Protein AF-0000000069256203 (afdb_homodimer)

InterPro domains:
  IPR027417 P-loop containing nucleoside triphosphate hydrolase [G3DSA:3.40.50.300] (1-85)
  IPR027417 P-loop containing nucleoside triphosphate hydrolase [SSF52540] (8-81)

Sequence (170 aa):
MADLLAELDGGGRACIIVPKLDLMEQVAHLLESMALPGISKVGTGYTPDMDARIFVCVRNSAWRLAHLDFDLLVLDEAHHYEPPEMADLLAELDGGGRACIIVPKLDLMEQVAHLLESMALPGISKVGTGYTPDMDARIFVCVRNSAWRLAHLDFDLLVLDEAHHYEPPE

Nearest PDB structures (foldseek):
  5fps-assembly1_A  TM=7.040E-01  e=6.544E-02  Hepatitis C virus (isolate BK)
  4ojq-assembly1_A  TM=6.970E-01  e=6.120E-02  Hepacivirus hominis
  4b6e-assembly1_A  TM=7.672E-01  e=9.149E-02  Hepatitis C virus (isolate BK)
  2f55-assembly1_A  TM=7.075E-01  e=1.119E-01  Hepacivirus hominis
  5wdx-assembly1_A  TM=6.559E-01  e=1.196E-01  Hepacivirus hominis

Radius of gyration: 15.72 Å; Cα contacts (8 Å, |Δi|>4): 294; chains: 2; bounding box: 34×43×40 Å

Secondary structure (DSSP, 8-state):
-HHHHHHHHTT--EEEEESSHHHHHHHHHHHHHTT---EEEESTT----TT-SEEEEEGGGGGGGTT---SEEEEETGGG-PPP-/-HHHHHHHHTT--EEEEESSHHHHHHHHHHHHHTT---EEEESTT----TT-SEEEEEGGGGGGGTT---SEEEEETGGG-PPP-

Structure (mmCIF, N/CA/C/O backbone):
data_AF-0000000069256203-model_v1
#
loop_
_entity.id
_entity.type
_entity.pdbx_description
1 polymer 'Helicase ATP-binding domain-containing protein'
#
loop_
_atom_site.group_PDB
_atom_site.id
_atom_site.type_symbol
_atom_site.label_atom_id
_atom_site.label_alt_id
_atom_site.label_comp_id
_atom_site.label_asym_id
_atom_site.label_entity_id
_atom_site.label_seq_id
_atom_site.pdbx_PDB_ins_code
_atom_site.Cartn_x
_atom_site.Cartn_y
_atom_site.Cartn_z
_atom_site.occupancy
_atom_site.B_iso_or_equiv
_atom_site.auth_seq_id
_atom_site.auth_comp_id
_atom_site.auth_asym_id
_atom_site.auth_atom_id
_atom_site.pdbx_PDB_model_num
ATOM 1 N N . MET A 1 1 ? 4.398 8.945 -9 1 37.62 1 MET A N 1
ATOM 2 C CA . MET A 1 1 ? 4.516 7.637 -9.641 1 37.62 1 MET A CA 1
ATOM 3 C C . MET A 1 1 ? 5.953 7.375 -10.078 1 37.62 1 MET A C 1
ATOM 5 O O . MET A 1 1 ? 6.465 6.266 -9.922 1 37.62 1 MET A O 1
ATOM 9 N N . ALA A 1 2 ? 6.484 8.5 -10.5 1 45.72 2 ALA A N 1
ATOM 10 C CA . ALA A 1 2 ? 7.848 8.414 -11.023 1 45.72 2 ALA A CA 1
ATOM 11 C C . ALA A 1 2 ? 8.82 7.98 -9.93 1 45.72 2 ALA A C 1
ATOM 13 O O . ALA A 1 2 ? 9.703 7.152 -10.164 1 45.72 2 ALA A O 1
ATOM 14 N N . ASP A 1 3 ? 8.711 8.641 -8.852 1 49.72 3 ASP A N 1
ATOM 15 C CA . ASP A 1 3 ? 9.688 8.375 -7.793 1 49.72 3 ASP A CA 1
ATOM 16 C C . ASP A 1 3 ? 9.516 6.961 -7.234 1 49.72 3 ASP A C 1
ATOM 18 O O . ASP A 1 3 ? 10.5 6.285 -6.93 1 49.72 3 ASP A O 1
ATOM 22 N N . LEU A 1 4 ? 8.211 6.566 -7.094 1 50 4 LEU A N 1
ATOM 23 C CA . LEU A 1 4 ? 7.949 5.18 -6.727 1 50 4 LEU A CA 1
ATOM 24 C C . LEU A 1 4 ? 8.633 4.223 -7.695 1 50 4 LEU A C 1
ATOM 26 O O . LEU A 1 4 ? 9.273 3.26 -7.277 1 50 4 LEU A O 1
ATOM 30 N N . LEU A 1 5 ? 8.461 4.613 -8.898 1 51.78 5 LEU A N 1
ATOM 31 C CA . LEU A 1 5 ? 9.078 3.77 -9.914 1 51.78 5 LEU A CA 1
ATOM 32 C C . LEU A 1 5 ? 10.602 3.85 -9.836 1 51.78 5 LEU A C 1
ATOM 34 O O . LEU A 1 5 ? 11.297 2.855 -10.078 1 51.78 5 LEU A O 1
ATOM 38 N N . ALA A 1 6 ? 10.953 5.07 -9.508 1 53.75 6 ALA A N 1
ATOM 39 C CA . ALA A 1 6 ? 12.398 5.25 -9.391 1 53.75 6 ALA A CA 1
ATOM 40 C C . ALA A 1 6 ? 12.969 4.406 -8.25 1 53.75 6 ALA A C 1
ATOM 42 O O . ALA A 1 6 ? 14.055 3.832 -8.375 1 53.75 6 ALA A O 1
ATOM 43 N N . GLU A 1 7 ? 12.141 4.418 -7.16 1 55.62 7 GLU A N 1
ATOM 44 C CA . GLU A 1 7 ? 12.562 3.588 -6.039 1 55.62 7 GLU A CA 1
ATOM 45 C C . GLU A 1 7 ? 12.578 2.109 -6.418 1 55.62 7 GLU A C 1
ATOM 47 O O . GLU A 1 7 ? 13.484 1.372 -6.027 1 55.62 7 GLU A O 1
ATOM 52 N N . LEU A 1 8 ? 11.602 1.758 -7.242 1 58.78 8 LEU A N 1
ATOM 53 C CA . LEU A 1 8 ? 11.602 0.384 -7.734 1 58.78 8 LEU A CA 1
ATOM 54 C C . LEU A 1 8 ? 12.742 0.163 -8.727 1 58.78 8 LEU A C 1
ATOM 56 O O . LEU A 1 8 ? 13.234 -0.957 -8.867 1 58.78 8 LEU A O 1
ATOM 60 N N . ASP A 1 9 ? 13.062 1.247 -9.242 1 57 9 ASP A N 1
ATOM 61 C CA . ASP A 1 9 ? 14.203 1.152 -10.148 1 57 9 ASP A CA 1
ATOM 62 C C . ASP A 1 9 ? 15.508 0.993 -9.375 1 57 9 ASP A C 1
ATOM 64 O O . ASP A 1 9 ? 16.469 0.406 -9.875 1 57 9 ASP A O 1
ATOM 68 N N . GLY A 1 10 ? 15.555 1.551 -8.305 1 60.44 10 GLY A N 1
ATOM 69 C CA . GLY A 1 10 ? 16.781 1.475 -7.535 1 60.44 10 GLY A CA 1
ATOM 70 C C . GLY A 1 10 ? 16.969 0.139 -6.84 1 60.44 10 GLY A C 1
ATOM 71 O O . GLY A 1 10 ? 17.812 0.006 -5.957 1 60.44 10 GLY A O 1
ATOM 72 N N . GLY A 1 11 ? 16.109 -0.892 -7.32 1 70.56 11 GLY A N 1
ATOM 73 C CA . GLY A 1 11 ? 16.344 -2.229 -6.797 1 70.56 11 GLY A CA 1
ATOM 74 C C . GLY A 1 11 ? 15.406 -2.605 -5.672 1 70.56 11 GLY A C 1
ATOM 75 O O . GLY A 1 11 ? 15.648 -3.566 -4.941 1 70.56 11 GLY A O 1
ATOM 76 N N . GLY A 1 12 ? 14.391 -1.848 -5.531 1 86.12 12 GLY A N 1
ATOM 77 C CA . GLY A 1 12 ? 13.5 -2.197 -4.438 1 86.12 12 GLY A CA 1
ATOM 78 C C . GLY A 1 12 ? 12.406 -3.168 -4.848 1 86.12 12 GLY A C 1
ATOM 79 O O . GLY A 1 12 ? 12.281 -3.508 -6.023 1 86.12 12 GLY A O 1
ATOM 80 N N . ARG A 1 13 ? 11.75 -3.84 -3.9 1 92.56 13 ARG A N 1
ATOM 81 C CA . ARG A 1 13 ? 10.656 -4.781 -4.129 1 92.56 13 ARG A CA 1
ATOM 82 C C . ARG A 1 13 ? 9.328 -4.203 -3.658 1 92.56 13 ARG A C 1
ATOM 84 O O . ARG A 1 13 ? 9.289 -3.389 -2.732 1 92.56 13 ARG A O 1
ATOM 91 N N . ALA A 1 14 ? 8.32 -4.578 -4.355 1 95.25 14 ALA A N 1
ATOM 92 C CA . ALA A 1 14 ? 6.969 -4.184 -3.982 1 95.25 14 ALA A CA 1
ATOM 93 C C . ALA A 1 14 ? 6.078 -5.41 -3.777 1 95.25 14 ALA A C 1
ATOM 95 O O . ALA A 1 14 ? 6.246 -6.426 -4.453 1 95.25 14 ALA A O 1
ATOM 96 N N . CYS A 1 15 ? 5.148 -5.258 -2.826 1 96.75 15 CYS A N 1
ATOM 97 C CA . CYS A 1 15 ? 4.172 -6.312 -2.566 1 96.75 15 CYS A CA 1
ATOM 98 C C . CYS A 1 15 ? 2.766 -5.734 -2.469 1 96.75 15 CYS A C 1
ATOM 100 O O . CYS A 1 15 ? 2.541 -4.75 -1.763 1 96.75 15 CYS A O 1
ATOM 102 N N . ILE A 1 16 ? 1.923 -6.297 -3.209 1 97.31 16 ILE A N 1
ATOM 103 C CA . ILE A 1 16 ? 0.501 -5.973 -3.154 1 97.31 16 ILE A CA 1
ATOM 104 C C . ILE A 1 16 ? -0.275 -7.156 -2.58 1 97.31 16 ILE A C 1
ATOM 106 O O . ILE A 1 16 ? -0.286 -8.242 -3.166 1 97.31 16 ILE A O 1
ATOM 110 N N . ILE A 1 17 ? -0.929 -6.945 -1.458 1 97.25 17 ILE A N 1
ATOM 111 C CA . ILE A 1 17 ? -1.697 -8.008 -0.814 1 97.25 17 ILE A CA 1
ATOM 112 C C . ILE A 1 17 ? -3.188 -7.789 -1.063 1 97.25 17 ILE A C 1
ATOM 114 O O . ILE A 1 17 ? -3.713 -6.699 -0.81 1 97.25 17 ILE A O 1
ATOM 118 N N . VAL A 1 18 ? -3.811 -8.812 -1.573 1 96.88 18 VAL A N 1
ATOM 119 C CA . VAL A 1 18 ? -5.234 -8.758 -1.896 1 96.88 18 VAL A CA 1
ATOM 120 C C . VAL A 1 18 ? -5.969 -9.891 -1.187 1 96.88 18 VAL A C 1
ATOM 122 O O . VAL A 1 18 ? -5.359 -10.891 -0.805 1 96.88 18 VAL A O 1
ATOM 125 N N . PRO A 1 19 ? -7.254 -9.789 -1.006 1 95.5 19 PRO A N 1
ATOM 126 C CA . PRO A 1 19 ? -7.992 -10.719 -0.151 1 95.5 19 PRO A CA 1
ATOM 127 C C . PRO A 1 19 ? -8.211 -12.078 -0.812 1 95.5 19 PRO A C 1
ATOM 129 O O . PRO A 1 19 ? -8.328 -13.094 -0.12 1 95.5 19 PRO A O 1
ATOM 132 N N . LYS A 1 20 ? -8.328 -12.102 -2.189 1 95.94 20 LYS A N 1
ATOM 133 C CA . LYS A 1 20 ? -8.758 -13.328 -2.85 1 95.94 20 LYS A CA 1
ATOM 134 C C . LYS A 1 20 ? -7.871 -13.648 -4.051 1 95.94 20 LYS A C 1
ATOM 136 O O . LYS A 1 20 ? -7.25 -12.75 -4.625 1 95.94 20 LYS A O 1
ATOM 141 N N . LEU A 1 21 ? -7.93 -14.906 -4.461 1 97.06 21 LEU A N 1
ATOM 142 C CA . LEU A 1 21 ? -7.102 -15.406 -5.551 1 97.06 21 LEU A CA 1
ATOM 143 C C . LEU A 1 21 ? -7.484 -14.758 -6.875 1 97.06 21 LEU A C 1
ATOM 145 O O . LEU A 1 21 ? -6.609 -14.391 -7.664 1 97.06 21 LEU A O 1
ATOM 149 N N . ASP A 1 22 ? -8.758 -14.602 -7.137 1 96.44 22 ASP A N 1
ATOM 150 C CA . ASP A 1 22 ? -9.203 -14.016 -8.391 1 96.44 22 ASP A CA 1
ATOM 151 C C . ASP A 1 22 ? -8.695 -12.586 -8.547 1 96.44 22 ASP A C 1
ATOM 153 O O . ASP A 1 22 ? -8.258 -12.195 -9.633 1 96.44 22 ASP A O 1
ATOM 157 N N . LEU A 1 23 ? -8.797 -11.875 -7.488 1 96.19 23 LEU A N 1
ATOM 158 C CA . LEU A 1 23 ? -8.305 -10.5 -7.512 1 96.19 23 LEU A CA 1
ATOM 159 C C . LEU A 1 23 ? -6.793 -10.477 -7.727 1 96.19 23 LEU A C 1
ATOM 161 O O . LEU A 1 23 ? -6.281 -9.617 -8.445 1 96.19 23 LEU A O 1
ATOM 165 N N . MET A 1 24 ? -6.102 -11.383 -7.094 1 97.06 24 MET A N 1
ATOM 166 C CA . MET A 1 24 ? -4.66 -11.484 -7.293 1 97.06 24 MET A CA 1
ATOM 167 C C . MET A 1 24 ? -4.324 -11.648 -8.773 1 97.06 24 MET A C 1
ATOM 169 O O . MET A 1 24 ? -3.465 -10.945 -9.297 1 97.06 24 MET A O 1
ATOM 173 N N . GLU A 1 25 ? -5.023 -12.539 -9.43 1 96.62 25 GLU A N 1
ATOM 174 C CA . GLU A 1 25 ? -4.785 -12.789 -10.852 1 96.62 25 GLU A CA 1
ATOM 175 C C . GLU A 1 25 ? -5.066 -11.547 -11.688 1 96.62 25 GLU A C 1
ATOM 177 O O . GLU A 1 25 ? -4.324 -11.242 -12.625 1 96.62 25 GLU A O 1
ATOM 182 N N . GLN A 1 26 ? -6.133 -10.914 -11.336 1 95.69 26 GLN A N 1
ATOM 183 C CA . GLN A 1 26 ? -6.512 -9.703 -12.062 1 95.69 26 GLN A CA 1
ATOM 184 C C . GLN A 1 26 ? -5.438 -8.625 -11.938 1 95.69 26 GLN A C 1
ATOM 186 O O . GLN A 1 26 ? -5.07 -7.996 -12.93 1 95.69 26 GLN A O 1
ATOM 191 N N . VAL A 1 27 ? -4.961 -8.398 -10.688 1 95.94 27 VAL A N 1
ATOM 192 C CA . VAL A 1 27 ? -3.938 -7.387 -10.445 1 95.94 27 VAL A CA 1
ATOM 193 C C . VAL A 1 27 ? -2.654 -7.762 -11.18 1 95.94 27 VAL A C 1
ATOM 195 O O . VAL A 1 27 ? -2.051 -6.922 -11.852 1 95.94 27 VAL A O 1
ATOM 198 N N . ALA A 1 28 ? -2.264 -9 -11.086 1 95.44 28 ALA A N 1
ATOM 199 C CA . ALA A 1 28 ? -1.062 -9.461 -11.781 1 95.44 28 ALA A CA 1
ATOM 200 C C . ALA A 1 28 ? -1.172 -9.227 -13.281 1 95.44 28 ALA A C 1
ATOM 202 O O . ALA A 1 28 ? -0.229 -8.742 -13.914 1 95.44 28 ALA A O 1
ATOM 203 N N . HIS A 1 29 ? -2.285 -9.562 -13.836 1 94.25 29 HIS A N 1
ATOM 204 C CA . HIS A 1 29 ? -2.504 -9.391 -15.273 1 94.25 29 HIS A CA 1
ATOM 205 C C . HIS A 1 29 ? -2.4 -7.922 -15.672 1 94.25 29 HIS A C 1
ATOM 207 O O . HIS A 1 29 ? -1.814 -7.594 -16.703 1 94.25 29 HIS A O 1
ATOM 213 N N . LEU A 1 30 ? -3.018 -7.113 -14.859 1 91.81 30 LEU A N 1
ATOM 214 C CA . LEU A 1 30 ? -2.953 -5.68 -15.109 1 91.81 30 LEU A CA 1
ATOM 215 C C . LEU A 1 30 ? -1.508 -5.195 -15.133 1 91.81 30 LEU A C 1
ATOM 217 O O . LEU A 1 30 ? -1.109 -4.465 -16.047 1 91.81 30 LEU A O 1
ATOM 221 N N . LEU A 1 31 ? -0.742 -5.609 -14.188 1 92.12 31 LEU A N 1
ATOM 222 C CA . LEU A 1 31 ? 0.65 -5.188 -14.102 1 92.12 31 LEU A CA 1
ATOM 223 C C . LEU A 1 31 ? 1.459 -5.723 -15.273 1 92.12 31 LEU A C 1
ATOM 225 O O . LEU A 1 31 ? 2.307 -5.016 -15.828 1 92.12 31 LEU A O 1
ATOM 229 N N . GLU A 1 32 ? 1.182 -6.895 -15.625 1 89.94 32 GLU A N 1
ATOM 230 C CA . GLU A 1 32 ? 1.847 -7.48 -16.781 1 89.94 32 GLU A CA 1
ATOM 231 C C . GLU A 1 32 ? 1.532 -6.699 -18.062 1 89.94 32 GLU A C 1
ATOM 233 O O . GLU A 1 32 ? 2.41 -6.492 -18.891 1 89.94 32 GLU A O 1
ATOM 238 N N . SER A 1 33 ? 0.345 -6.277 -18.141 1 90.69 33 SER A N 1
ATOM 239 C CA . SER A 1 33 ? -0.08 -5.555 -19.328 1 90.69 33 SER A CA 1
ATOM 240 C C . SER A 1 33 ? 0.592 -4.191 -19.422 1 90.69 33 SER A C 1
ATOM 242 O O . SER A 1 33 ? 0.704 -3.615 -20.5 1 90.69 33 SER A O 1
ATOM 244 N N . MET A 1 34 ? 0.997 -3.711 -18.297 1 88.06 34 MET A N 1
ATOM 245 C CA . MET A 1 34 ? 1.698 -2.432 -18.25 1 88.06 34 MET A CA 1
ATOM 246 C C . MET A 1 34 ? 3.189 -2.619 -18.5 1 88.06 34 MET A C 1
ATOM 248 O O . MET A 1 34 ? 3.971 -1.675 -18.375 1 88.06 34 MET A O 1
ATOM 252 N N . ALA A 1 35 ? 3.574 -3.852 -18.812 1 82.25 35 ALA A N 1
ATOM 253 C CA . ALA A 1 35 ? 4.941 -4.203 -19.188 1 82.25 35 ALA A CA 1
ATOM 254 C C . ALA A 1 35 ? 5.871 -4.129 -17.969 1 82.25 35 ALA A C 1
ATOM 256 O O . ALA A 1 35 ? 7.031 -3.732 -18.094 1 82.25 35 ALA A O 1
ATOM 257 N N . LEU A 1 36 ? 5.242 -4.258 -16.844 1 78.94 36 LEU A N 1
ATOM 258 C CA . LEU A 1 36 ? 6.086 -4.41 -15.656 1 78.94 36 LEU A CA 1
ATOM 259 C C . LEU A 1 36 ? 6.578 -5.848 -15.523 1 78.94 36 LEU A C 1
ATOM 261 O O . LEU A 1 36 ? 5.773 -6.781 -15.461 1 78.94 36 LEU A O 1
ATOM 265 N N . PRO A 1 37 ? 7.855 -5.988 -15.602 1 72.75 37 PRO A N 1
ATOM 266 C CA . PRO A 1 37 ? 8.375 -7.355 -15.578 1 72.75 37 PRO A CA 1
ATOM 267 C C . PRO A 1 37 ? 8.539 -7.895 -14.156 1 72.75 37 PRO A C 1
ATOM 269 O O . PRO A 1 37 ? 8.594 -7.121 -13.195 1 72.75 37 PRO A O 1
ATOM 272 N N . GLY A 1 38 ? 8.469 -9.297 -14.125 1 85.69 38 GLY A N 1
ATOM 273 C CA . GLY A 1 38 ? 8.883 -9.961 -12.898 1 85.69 38 GLY A CA 1
ATOM 274 C C . GLY A 1 38 ? 7.824 -9.914 -11.805 1 85.69 38 GLY A C 1
ATOM 275 O O . GLY A 1 38 ? 8.125 -9.586 -10.656 1 85.69 38 GLY A O 1
ATOM 276 N N . ILE A 1 39 ? 6.582 -10.164 -12.297 1 94.62 39 ILE A N 1
ATOM 277 C CA . ILE A 1 39 ? 5.504 -10.219 -11.32 1 94.62 39 ILE A CA 1
ATOM 278 C C . ILE A 1 39 ? 5.383 -11.633 -10.766 1 94.62 39 ILE A C 1
ATOM 280 O O . ILE A 1 39 ? 5.305 -12.602 -11.523 1 94.62 39 ILE A O 1
ATOM 284 N N . SER A 1 40 ? 5.461 -11.789 -9.516 1 97.81 40 SER A N 1
ATOM 285 C CA . SER A 1 40 ? 5.305 -13.078 -8.852 1 97.81 40 SER A CA 1
ATOM 286 C C . SER A 1 40 ? 3.951 -13.188 -8.156 1 97.81 40 SER A C 1
ATOM 288 O O . SER A 1 40 ? 3.617 -12.359 -7.309 1 97.81 40 SER A O 1
ATOM 290 N N . LYS A 1 41 ? 3.223 -14.148 -8.594 1 98.06 41 LYS A N 1
ATOM 291 C CA . LYS A 1 41 ? 1.942 -14.438 -7.953 1 98.06 41 LYS A CA 1
ATOM 292 C C . LYS A 1 41 ? 2.125 -15.336 -6.738 1 98.06 41 LYS A C 1
ATOM 294 O O . LYS A 1 41 ? 2.828 -16.344 -6.809 1 98.06 41 LYS A O 1
ATOM 299 N N . VAL A 1 42 ? 1.562 -14.93 -5.617 1 98.56 42 VAL A N 1
ATOM 300 C CA . VAL A 1 42 ? 1.705 -15.68 -4.371 1 98.56 42 VAL A CA 1
ATOM 301 C C . VAL A 1 42 ? 0.326 -16.047 -3.824 1 98.56 42 VAL A C 1
ATOM 303 O O . VAL A 1 42 ? -0.355 -15.203 -3.236 1 98.56 42 VAL A O 1
ATOM 306 N N . GLY A 1 43 ? -0.063 -17.234 -3.914 1 97.94 43 GLY A N 1
ATOM 307 C CA . GLY A 1 43 ? -1.344 -17.781 -3.49 1 97.94 43 GLY A CA 1
ATOM 308 C C . GLY A 1 43 ? -1.43 -19.281 -3.629 1 97.94 43 GLY A C 1
ATOM 309 O O . GLY A 1 43 ? -0.483 -19.922 -4.09 1 97.94 43 GLY A O 1
ATOM 310 N N . THR A 1 44 ? -2.568 -19.812 -3.076 1 96.62 44 THR A N 1
ATOM 311 C CA . THR A 1 44 ? -2.795 -21.25 -3.223 1 96.62 44 THR A CA 1
ATOM 312 C C . THR A 1 44 ? -2.664 -21.672 -4.684 1 96.62 44 THR A C 1
ATOM 314 O O . THR A 1 44 ? -3.244 -21.047 -5.57 1 96.62 44 THR A O 1
ATOM 317 N N . GLY A 1 45 ? -1.845 -22.594 -4.891 1 96.25 45 GLY A N 1
ATOM 318 C CA . GLY A 1 45 ? -1.697 -23.125 -6.234 1 96.25 45 GLY A CA 1
ATOM 319 C C . GLY A 1 45 ? -0.592 -22.453 -7.027 1 96.25 45 GLY A C 1
ATOM 320 O O . GLY A 1 45 ? -0.311 -22.844 -8.164 1 96.25 45 GLY A O 1
ATOM 321 N N . TYR A 1 46 ? 0.024 -21.516 -6.469 1 96.88 46 TYR A N 1
ATOM 322 C CA . TYR A 1 46 ? 1.1 -20.797 -7.152 1 96.88 46 TYR A CA 1
ATOM 323 C C . TYR A 1 46 ? 2.426 -21 -6.43 1 96.88 46 TYR A C 1
ATOM 325 O O . TYR A 1 46 ? 2.469 -21.031 -5.195 1 96.88 46 TYR A O 1
ATOM 333 N N . THR A 1 47 ? 3.441 -21.125 -7.184 1 96.31 47 THR A N 1
ATOM 334 C CA . THR A 1 47 ? 4.797 -21.109 -6.645 1 96.31 47 THR A CA 1
ATOM 335 C C . THR A 1 47 ? 5.461 -19.766 -6.895 1 96.31 47 THR A C 1
ATOM 337 O O . THR A 1 47 ? 5.785 -19.422 -8.039 1 96.31 47 THR A O 1
ATOM 340 N N . PRO A 1 48 ? 5.766 -19.078 -5.84 1 96.62 48 PRO A N 1
ATOM 341 C CA . PRO A 1 48 ? 6.297 -17.734 -6.027 1 96.62 48 PRO A CA 1
ATOM 342 C C . PRO A 1 48 ? 7.711 -17.719 -6.609 1 96.62 48 PRO A C 1
ATOM 344 O O . PRO A 1 48 ? 8.523 -18.594 -6.27 1 96.62 48 PRO A O 1
ATOM 347 N N . ASP A 1 49 ? 7.945 -16.859 -7.535 1 96.38 49 ASP A N 1
ATOM 348 C CA . ASP A 1 49 ? 9.305 -16.516 -7.93 1 96.38 49 ASP A CA 1
ATOM 349 C C . ASP A 1 49 ? 9.922 -15.508 -6.957 1 96.38 49 ASP A C 1
ATOM 351 O O . ASP A 1 49 ? 9.625 -14.312 -7.016 1 96.38 49 ASP A O 1
ATOM 355 N N . MET A 1 50 ? 10.82 -15.977 -6.125 1 95.19 50 MET A N 1
ATOM 356 C CA . MET A 1 50 ? 11.328 -15.164 -5.023 1 95.19 50 MET A CA 1
ATOM 357 C C . MET A 1 50 ? 12.359 -14.156 -5.52 1 95.19 50 MET A C 1
ATOM 359 O O . MET A 1 50 ? 12.781 -13.273 -4.773 1 95.19 50 MET A O 1
ATOM 363 N N . ASP A 1 51 ? 12.695 -14.219 -6.785 1 93.5 51 ASP A N 1
ATOM 364 C CA . ASP A 1 51 ? 13.625 -13.266 -7.379 1 93.5 51 ASP A CA 1
ATOM 365 C C . ASP A 1 51 ? 12.883 -12.086 -8.008 1 93.5 51 ASP A C 1
ATOM 367 O O . ASP A 1 51 ? 13.508 -11.125 -8.453 1 93.5 51 ASP A O 1
ATOM 371 N N . ALA A 1 52 ? 11.578 -12.18 -7.926 1 94.62 52 ALA A N 1
ATOM 372 C CA . ALA A 1 52 ? 10.789 -11.117 -8.539 1 94.62 52 ALA A CA 1
ATOM 373 C C . ALA A 1 52 ? 10.922 -9.812 -7.766 1 94.62 52 ALA A C 1
ATOM 375 O O . ALA A 1 52 ? 11.359 -9.812 -6.613 1 94.62 52 ALA A O 1
ATOM 376 N N . ARG A 1 53 ? 10.57 -8.797 -8.516 1 92.88 53 ARG A N 1
ATOM 377 C CA . ARG A 1 53 ? 10.602 -7.484 -7.879 1 92.88 53 ARG A CA 1
ATOM 378 C C . ARG A 1 53 ? 9.211 -7.059 -7.422 1 92.88 53 ARG A C 1
ATOM 380 O O . ARG A 1 53 ? 9.078 -6.203 -6.543 1 92.88 53 ARG A O 1
ATOM 387 N N . ILE A 1 54 ? 8.25 -7.578 -8.023 1 95.81 54 ILE A N 1
ATOM 388 C CA . ILE A 1 54 ? 6.867 -7.254 -7.691 1 95.81 54 ILE A CA 1
ATOM 389 C C . ILE A 1 54 ? 6.113 -8.531 -7.32 1 95.81 54 ILE A C 1
ATOM 391 O O . ILE A 1 54 ? 6.117 -9.508 -8.078 1 95.81 54 ILE A O 1
ATOM 395 N N . PHE A 1 55 ? 5.516 -8.477 -6.164 1 97.44 55 PHE A N 1
ATOM 396 C CA . PHE A 1 55 ? 4.727 -9.594 -5.672 1 97.44 55 PHE A CA 1
ATOM 397 C C . PHE A 1 55 ? 3.258 -9.211 -5.539 1 97.44 55 PHE A C 1
ATOM 399 O O . PHE A 1 55 ? 2.938 -8.125 -5.043 1 97.44 55 PHE A O 1
ATOM 406 N N . VAL A 1 56 ? 2.447 -9.984 -6.051 1 98.31 56 VAL A N 1
ATOM 407 C CA . VAL A 1 56 ? 1.012 -9.906 -5.797 1 98.31 56 VAL A CA 1
ATOM 408 C C . VAL A 1 56 ? 0.561 -11.125 -5 1 98.31 56 VAL A C 1
ATOM 410 O O . VAL A 1 56 ? 0.663 -12.258 -5.48 1 98.31 56 VAL A O 1
ATOM 413 N N . CYS A 1 57 ? 0.047 -10.836 -3.82 1 98.5 57 CYS A N 1
ATOM 414 C CA . CYS A 1 57 ? -0.08 -11.891 -2.82 1 98.5 57 CYS A CA 1
ATOM 415 C C . CYS A 1 57 ? -1.481 -11.906 -2.223 1 98.5 57 CYS A C 1
ATOM 417 O O . CYS A 1 57 ? -2.031 -10.859 -1.885 1 98.5 57 CYS A O 1
ATOM 419 N N . VAL A 1 58 ? -2.014 -13.164 -2.176 1 97.31 58 VAL A N 1
ATOM 420 C CA . VAL A 1 58 ? -3.246 -13.305 -1.405 1 97.31 58 VAL A CA 1
ATOM 421 C C . VAL A 1 58 ? -2.936 -13.211 0.087 1 97.31 58 VAL A C 1
ATOM 423 O O . VAL A 1 58 ? -1.929 -13.742 0.553 1 97.31 58 VAL A O 1
ATOM 426 N N . ARG A 1 59 ? -3.834 -12.602 0.751 1 96.06 59 ARG A N 1
ATOM 427 C CA . ARG A 1 59 ? -3.645 -12.281 2.162 1 96.06 59 ARG A CA 1
ATOM 428 C C . ARG A 1 59 ? -3.229 -13.516 2.951 1 96.06 59 ARG A C 1
ATOM 430 O O . ARG A 1 59 ? -2.256 -13.484 3.707 1 96.06 59 ARG A O 1
ATOM 437 N N . ASN A 1 60 ? -3.916 -14.617 2.848 1 95.06 60 ASN A N 1
ATOM 438 C CA . ASN A 1 60 ? -3.68 -15.805 3.654 1 95.06 60 ASN A CA 1
ATOM 439 C C . ASN A 1 60 ? -2.365 -16.484 3.281 1 95.06 60 ASN A C 1
ATOM 441 O O . ASN A 1 60 ? -1.943 -17.438 3.941 1 95.06 60 ASN A O 1
ATOM 445 N N . SER A 1 61 ? -1.652 -16.016 2.281 1 96.94 61 SER A N 1
ATOM 446 C CA . SER A 1 61 ? -0.387 -16.594 1.848 1 96.94 61 SER A CA 1
ATOM 447 C C . SER A 1 61 ? 0.777 -15.648 2.104 1 96.94 61 SER A C 1
ATOM 449 O O . SER A 1 61 ? 1.919 -15.945 1.744 1 96.94 61 SER A O 1
ATOM 451 N N . ALA A 1 62 ? 0.556 -14.539 2.699 1 95.38 62 ALA A N 1
ATOM 452 C CA . ALA A 1 62 ? 1.559 -13.5 2.922 1 95.38 62 ALA A CA 1
ATOM 453 C C . ALA A 1 62 ? 2.734 -14.039 3.734 1 95.38 62 ALA A C 1
ATOM 455 O O . ALA A 1 62 ? 3.863 -13.562 3.588 1 95.38 62 ALA A O 1
ATOM 456 N N . TRP A 1 63 ? 2.445 -15.023 4.555 1 94.69 63 TRP A N 1
ATOM 457 C CA . TRP A 1 63 ? 3.502 -15.609 5.375 1 94.69 63 TRP A CA 1
ATOM 458 C C . TRP A 1 63 ? 4.621 -16.172 4.5 1 94.69 63 TRP A C 1
ATOM 460 O O . TRP A 1 63 ? 5.77 -16.25 4.934 1 94.69 63 TRP A O 1
ATOM 470 N N . ARG A 1 64 ? 4.332 -16.5 3.303 1 96.69 64 ARG A N 1
ATOM 471 C CA . ARG A 1 64 ? 5.324 -17.047 2.391 1 96.69 64 ARG A CA 1
ATOM 472 C C . A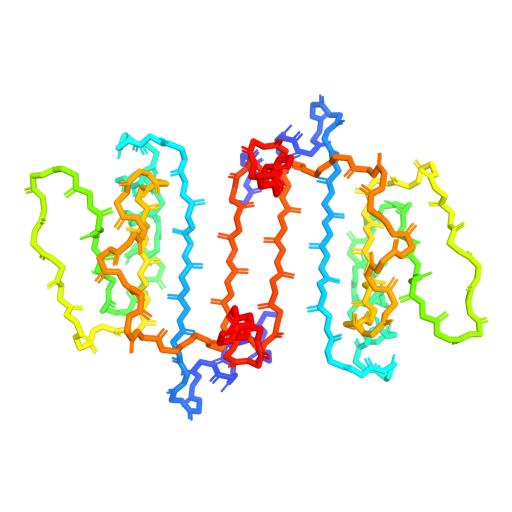RG A 1 64 ? 6.379 -16.016 2.023 1 96.69 64 ARG A C 1
ATOM 474 O O . ARG A 1 64 ? 7.453 -16.359 1.532 1 96.69 64 ARG A O 1
ATOM 481 N N . LEU A 1 65 ? 6.074 -14.805 2.303 1 96.38 65 LEU A N 1
ATOM 482 C CA . LEU A 1 65 ? 6.965 -13.703 1.941 1 96.38 65 LEU A CA 1
ATOM 483 C C . LE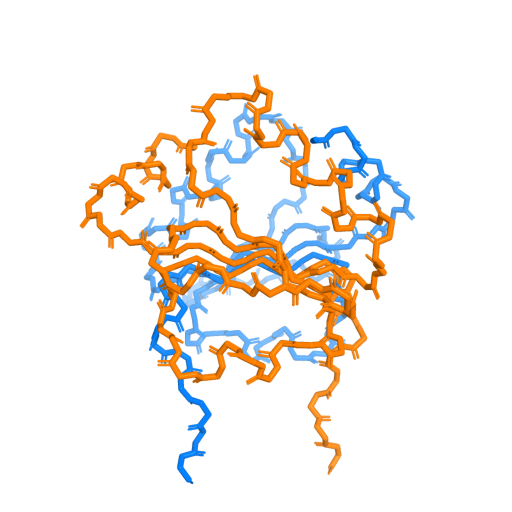U A 1 65 ? 7.605 -13.094 3.182 1 96.38 65 LEU A C 1
ATOM 485 O O . LEU A 1 65 ? 8.242 -12.039 3.102 1 96.38 65 LEU A O 1
ATOM 489 N N . ALA A 1 66 ? 7.5 -13.703 4.301 1 92.62 66 ALA A N 1
ATOM 490 C CA . ALA A 1 66 ? 7.887 -13.172 5.602 1 92.62 66 ALA A CA 1
ATOM 491 C C . ALA A 1 66 ? 9.391 -12.891 5.656 1 92.62 66 ALA A C 1
ATOM 493 O O . ALA A 1 66 ? 9.844 -12.078 6.461 1 92.62 66 ALA A O 1
ATOM 494 N N . HIS A 1 67 ? 10.148 -13.484 4.785 1 92.56 67 HIS A N 1
ATOM 495 C CA . HIS A 1 67 ? 11.594 -13.344 4.84 1 92.56 67 HIS A CA 1
ATOM 496 C C . HIS A 1 67 ? 12.086 -12.266 3.869 1 92.56 67 HIS A C 1
ATOM 498 O O . HIS A 1 67 ? 13.281 -11.984 3.801 1 92.56 67 HIS A O 1
ATOM 504 N N . LEU A 1 68 ? 11.203 -11.688 3.186 1 93.56 68 LEU A N 1
ATOM 505 C CA . LEU A 1 68 ? 11.562 -10.656 2.219 1 93.56 68 LEU A CA 1
ATOM 506 C C . LEU A 1 68 ? 11.305 -9.266 2.787 1 93.56 68 LEU A C 1
ATOM 508 O O . LEU A 1 68 ? 10.367 -9.078 3.566 1 93.56 68 LEU A O 1
ATOM 512 N N . ASP A 1 69 ? 12.172 -8.367 2.32 1 91.88 69 ASP A N 1
ATOM 513 C CA . ASP A 1 69 ? 11.969 -6.949 2.617 1 91.88 69 ASP A CA 1
ATOM 514 C C . ASP A 1 69 ? 11.375 -6.219 1.415 1 91.88 69 ASP A C 1
ATOM 516 O O . ASP A 1 69 ? 11.82 -6.41 0.282 1 91.88 69 ASP A O 1
ATOM 520 N N . PHE A 1 70 ? 10.398 -5.371 1.771 1 94 70 PHE A N 1
ATOM 521 C CA . PHE A 1 70 ? 9.758 -4.641 0.682 1 94 70 PHE A CA 1
ATOM 522 C C . PHE A 1 70 ? 9.977 -3.141 0.833 1 94 70 PHE A C 1
ATOM 524 O O . PHE A 1 70 ? 9.93 -2.609 1.946 1 94 70 PHE A O 1
ATOM 531 N N . ASP A 1 71 ? 10.25 -2.541 -0.224 1 92.88 71 ASP A N 1
ATOM 532 C CA . ASP A 1 71 ? 10.312 -1.082 -0.245 1 92.88 71 ASP A CA 1
ATOM 533 C C . ASP A 1 71 ? 8.922 -0.469 -0.229 1 92.88 71 ASP A C 1
ATOM 535 O O . ASP A 1 71 ? 8.711 0.607 0.337 1 92.88 71 ASP A O 1
ATOM 539 N N . LEU A 1 72 ? 7.977 -1.186 -0.849 1 94.62 72 LEU A N 1
ATOM 540 C CA . LEU A 1 72 ? 6.59 -0.748 -0.952 1 94.62 72 LEU A CA 1
ATOM 541 C C . LEU A 1 72 ? 5.633 -1.894 -0.638 1 94.62 72 LEU A C 1
ATOM 543 O O . LEU A 1 72 ? 5.758 -2.984 -1.2 1 94.62 72 LEU A O 1
ATOM 547 N N . LEU A 1 73 ? 4.727 -1.668 0.295 1 95.56 73 LEU A N 1
ATOM 548 C CA . LEU A 1 73 ? 3.689 -2.633 0.643 1 95.56 73 LEU A CA 1
ATOM 549 C C . LEU A 1 73 ? 2.303 -2.012 0.51 1 95.56 73 LEU A C 1
ATOM 551 O O . LEU A 1 73 ? 2.051 -0.925 1.037 1 95.56 73 LEU A O 1
ATOM 555 N N . VAL A 1 74 ? 1.475 -2.629 -0.248 1 96.25 74 VAL A N 1
ATOM 556 C CA . VAL A 1 74 ? 0.101 -2.18 -0.446 1 96.25 74 VAL A CA 1
ATOM 557 C C . VAL A 1 74 ? -0.869 -3.236 0.081 1 96.25 74 VAL A C 1
ATOM 559 O O . VAL A 1 74 ? -0.811 -4.398 -0.326 1 96.25 74 VAL A O 1
ATOM 562 N N . LEU A 1 75 ? -1.729 -2.873 0.993 1 95.5 75 LEU A N 1
ATOM 563 C CA . LEU A 1 75 ? -2.736 -3.773 1.546 1 95.5 75 LEU A CA 1
ATOM 564 C C . LEU A 1 75 ? -4.133 -3.375 1.085 1 95.5 75 LEU A C 1
ATOM 566 O O . LEU A 1 75 ? -4.637 -2.312 1.463 1 95.5 75 LEU A O 1
ATOM 570 N N . ASP A 1 76 ? -4.625 -4.234 0.27 1 93.81 76 ASP A N 1
ATOM 571 C CA . ASP A 1 76 ? -6.023 -4.059 -0.114 1 93.81 76 ASP A CA 1
ATOM 572 C C . ASP A 1 76 ? -6.961 -4.605 0.959 1 93.81 76 ASP A C 1
ATOM 574 O O . ASP A 1 76 ? -6.672 -5.633 1.574 1 93.81 76 ASP A O 1
ATOM 578 N N . GLU A 1 77 ? -8.078 -3.814 1.2 1 92.19 77 GLU A N 1
ATOM 579 C CA . GLU A 1 77 ? -9.023 -4.113 2.273 1 92.19 77 GLU A CA 1
ATOM 580 C C . GLU A 1 77 ? -8.305 -4.227 3.619 1 92.19 77 GLU A C 1
ATOM 582 O O . GLU A 1 77 ? -8.5 -5.207 4.344 1 92.19 77 GLU A O 1
ATOM 587 N N . ALA A 1 78 ? -7.57 -3.279 3.977 1 91.62 78 ALA A N 1
ATOM 588 C CA . ALA A 1 78 ? -6.68 -3.297 5.137 1 91.62 78 ALA A CA 1
ATOM 589 C C . ALA A 1 78 ? -7.477 -3.359 6.434 1 91.62 78 ALA A C 1
ATOM 591 O O . ALA A 1 78 ? -6.938 -3.729 7.48 1 91.62 78 ALA A O 1
ATOM 592 N N . HIS A 1 79 ? -8.688 -3.047 6.414 1 86.62 79 HIS A N 1
ATOM 593 C CA . HIS A 1 79 ? -9.508 -3.078 7.617 1 86.62 79 HIS A CA 1
ATOM 594 C C . HIS A 1 79 ? -9.617 -4.492 8.172 1 86.62 79 HIS A C 1
ATOM 596 O O . HIS A 1 79 ? -9.992 -4.684 9.336 1 86.62 79 HIS A O 1
ATOM 602 N N . HIS A 1 80 ? -9.227 -5.418 7.445 1 81.25 80 HIS A N 1
ATOM 603 C CA . HIS A 1 80 ? -9.281 -6.805 7.891 1 81.25 80 HIS A CA 1
ATOM 604 C C . HIS A 1 80 ? -7.996 -7.203 8.617 1 81.25 80 HIS A C 1
ATOM 606 O O . HIS A 1 80 ? -7.922 -8.281 9.211 1 81.25 80 HIS A O 1
ATOM 612 N N . TYR A 1 81 ? -6.91 -6.395 8.625 1 74.12 81 TYR A N 1
ATOM 613 C CA . TYR A 1 81 ? -5.625 -6.719 9.234 1 74.12 81 TYR A CA 1
ATOM 614 C C . TYR A 1 81 ? -5.566 -6.246 10.68 1 74.12 81 TYR A C 1
ATOM 616 O O . TYR A 1 81 ? -4.59 -5.617 11.094 1 74.12 81 TYR A O 1
ATOM 624 N N . GLU A 1 82 ? -6.539 -6.363 11.508 1 60.53 82 GLU A N 1
ATOM 625 C CA . GLU A 1 82 ? -6.582 -5.953 12.906 1 60.53 82 GLU A CA 1
ATOM 626 C C . GLU A 1 82 ? -5.504 -6.656 13.727 1 60.53 82 GLU A C 1
ATOM 628 O O . GLU A 1 82 ? -5.254 -7.852 13.539 1 60.53 82 GLU A O 1
ATOM 633 N N . PRO A 1 83 ? -4.562 -5.82 14.367 1 56.03 83 PRO A N 1
ATOM 634 C CA . PRO A 1 83 ? -3.65 -6.504 15.289 1 56.03 83 PRO A CA 1
ATOM 635 C C . PRO A 1 83 ? -4.375 -7.434 16.25 1 56.03 83 PRO A C 1
ATOM 637 O O . PRO A 1 83 ? -5.539 -7.195 16.594 1 56.03 83 PRO A O 1
ATOM 640 N N . PRO A 1 84 ? -3.732 -8.688 16.344 1 45.72 84 PRO A N 1
ATOM 641 C CA . PRO A 1 84 ? -4.387 -9.531 17.344 1 45.72 84 PRO A CA 1
ATOM 642 C C . PRO A 1 84 ? -4.676 -8.789 18.656 1 45.72 84 PRO A C 1
ATOM 644 O O . PRO A 1 84 ? -3.926 -7.883 19.031 1 45.72 84 PRO A O 1
ATOM 647 N N . GLU A 1 85 ? -5.953 -8.859 19.078 1 40.81 85 GLU A N 1
ATOM 648 C CA . GLU A 1 85 ? -6.262 -8.406 20.422 1 40.81 85 GLU A CA 1
ATOM 649 C C . GLU A 1 85 ? -5.27 -8.969 21.438 1 40.81 85 GLU A C 1
ATOM 651 O O . GLU A 1 85 ? -4.762 -10.078 21.266 1 40.81 85 GLU A O 1
ATOM 656 N N . MET B 1 1 ? -6.523 1.116 -11.281 1 38 1 MET B N 1
ATOM 657 C CA . MET B 1 1 ? -6.676 2.414 -10.625 1 38 1 MET B CA 1
ATOM 658 C C . MET B 1 1 ? -8.148 2.752 -10.43 1 38 1 MET B C 1
ATOM 660 O O . MET B 1 1 ? -8.547 3.236 -9.367 1 38 1 MET B O 1
ATOM 664 N N . ALA B 1 2 ? -8.82 2.301 -11.484 1 45.75 2 ALA B N 1
ATOM 665 C CA . ALA B 1 2 ? -10.25 2.596 -11.477 1 45.75 2 ALA B CA 1
ATOM 666 C C . ALA B 1 2 ? -10.945 1.895 -10.312 1 45.75 2 ALA B C 1
ATOM 668 O O . ALA B 1 2 ? -11.797 2.484 -9.648 1 45.75 2 ALA B O 1
ATOM 669 N N . ASP B 1 3 ? -10.633 0.671 -10.211 1 50.34 3 ASP B N 1
ATOM 670 C CA . ASP B 1 3 ? -11.344 -0.095 -9.188 1 50.34 3 ASP B CA 1
ATOM 671 C C . ASP B 1 3 ? -10.961 0.376 -7.785 1 50.34 3 ASP B C 1
ATOM 673 O O . ASP B 1 3 ? -11.812 0.438 -6.895 1 50.34 3 ASP B O 1
ATOM 677 N N . LEU B 1 4 ? -9.648 0.679 -7.648 1 50.66 4 LEU B N 1
ATOM 678 C CA . LEU B 1 4 ? -9.227 1.291 -6.395 1 50.66 4 LEU B CA 1
ATOM 679 C C . LEU B 1 4 ? -10.023 2.559 -6.109 1 50.66 4 LEU B C 1
ATOM 681 O O . LEU B 1 4 ? -10.492 2.762 -4.984 1 50.66 4 LEU B O 1
ATOM 685 N N . LEU B 1 5 ? -10.133 3.256 -7.18 1 52.12 5 LEU B N 1
ATOM 686 C CA . LEU B 1 5 ? -10.883 4.496 -7.016 1 52.12 5 LEU B CA 1
ATOM 687 C C . LEU B 1 5 ? -12.352 4.211 -6.75 1 52.12 5 LEU B C 1
ATOM 689 O O . LEU B 1 5 ? -13.008 4.938 -5.992 1 52.12 5 LEU B O 1
ATOM 693 N N . ALA B 1 6 ? -12.711 3.146 -7.434 1 54.22 6 ALA B N 1
ATOM 694 C CA . ALA B 1 6 ? -14.109 2.771 -7.234 1 54.22 6 ALA B CA 1
ATOM 695 C C . ALA B 1 6 ? -14.367 2.359 -5.785 1 54.22 6 ALA B C 1
ATOM 697 O O . ALA B 1 6 ? -15.406 2.686 -5.215 1 54.22 6 ALA B O 1
ATOM 698 N N . GLU B 1 7 ? -13.32 1.639 -5.297 1 56.19 7 GLU B N 1
ATOM 699 C CA . GLU B 1 7 ? -13.445 1.253 -3.895 1 56.19 7 GLU B CA 1
ATOM 700 C C . GLU B 1 7 ? -13.43 2.475 -2.982 1 56.19 7 GLU B C 1
ATOM 702 O O . GLU B 1 7 ? -14.164 2.531 -1.998 1 56.19 7 GLU B O 1
ATOM 707 N N . LEU B 1 8 ? -12.641 3.451 -3.395 1 58.91 8 LEU B N 1
ATOM 708 C CA . LEU B 1 8 ? -12.641 4.695 -2.631 1 58.91 8 LEU B CA 1
ATOM 709 C C . LEU B 1 8 ? -13.938 5.461 -2.838 1 58.91 8 LEU B C 1
ATOM 711 O O . LEU B 1 8 ? -14.359 6.223 -1.962 1 58.91 8 LEU B O 1
ATOM 715 N N . ASP B 1 9 ? -14.445 5.129 -3.918 1 57.38 9 ASP B N 1
ATOM 716 C CA . ASP B 1 9 ? -15.734 5.762 -4.176 1 57.38 9 ASP B CA 1
ATOM 717 C C . ASP B 1 9 ? -16.828 5.137 -3.324 1 57.38 9 ASP B C 1
ATOM 719 O O . ASP B 1 9 ? -17.828 5.793 -3.006 1 57.38 9 ASP B O 1
ATOM 723 N N . GLY B 1 10 ? -16.703 3.977 -3.062 1 61 10 GLY B N 1
ATOM 724 C CA . GLY B 1 10 ? -17.719 3.307 -2.277 1 61 10 GLY B CA 1
ATOM 725 C C . GLY B 1 10 ? -17.641 3.623 -0.796 1 61 10 GLY B C 1
ATOM 726 O O . GLY B 1 10 ? -18.266 2.943 0.024 1 61 10 GLY B O 1
ATOM 727 N N . GLY B 1 11 ? -16.828 4.73 -0.489 1 70.75 11 GLY B N 1
ATOM 728 C CA . GLY B 1 11 ? -16.828 5.172 0.897 1 70.75 11 GLY B CA 1
ATOM 729 C C . GLY B 1 11 ? -15.633 4.652 1.684 1 70.75 11 GLY B C 1
ATOM 730 O O . GLY B 1 11 ? -15.633 4.691 2.916 1 70.75 11 GLY B O 1
ATOM 731 N N . GLY B 1 12 ? -14.695 4.164 0.992 1 85.88 12 GLY B N 1
ATOM 732 C CA . GLY B 1 12 ? -13.562 3.643 1.743 1 85.88 12 GLY B CA 1
ATOM 733 C C . GLY B 1 12 ? -12.492 4.684 2.01 1 85.88 12 GLY B C 1
ATOM 734 O O . GLY B 1 12 ? -12.578 5.809 1.517 1 85.88 12 GLY B O 1
ATOM 735 N N . ARG B 1 13 ? -11.602 4.453 2.961 1 92.5 13 ARG B N 1
ATOM 736 C CA . ARG B 1 1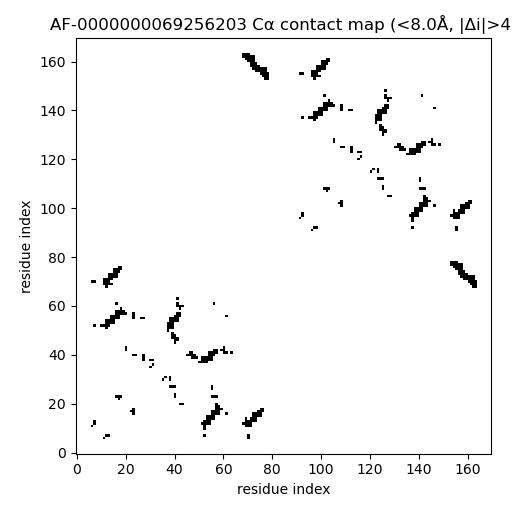3 ? -10.492 5.332 3.314 1 92.5 13 ARG B CA 1
ATOM 737 C C . ARG B 1 13 ? -9.156 4.73 2.891 1 92.5 13 ARG B C 1
ATOM 739 O O . ARG B 1 13 ? -9.016 3.508 2.824 1 92.5 13 ARG B O 1
ATOM 746 N N . ALA B 1 14 ? -8.281 5.598 2.545 1 95.19 14 ALA B N 1
ATOM 747 C CA . ALA B 1 14 ? -6.922 5.188 2.201 1 95.19 14 ALA B CA 1
ATOM 748 C C . ALA B 1 14 ? -5.898 5.898 3.082 1 95.19 14 ALA B C 1
ATOM 750 O O . ALA B 1 14 ? -6.098 7.051 3.471 1 95.19 14 ALA B O 1
ATOM 751 N N . CYS B 1 15 ? -4.816 5.168 3.363 1 96.69 15 CYS B N 1
ATOM 752 C CA . CYS B 1 15 ? -3.711 5.73 4.129 1 96.69 15 CYS B CA 1
ATOM 753 C C . CYS B 1 15 ? -2.373 5.422 3.467 1 96.69 15 CYS B C 1
ATOM 755 O O . CYS B 1 15 ? -2.109 4.273 3.098 1 96.69 15 CYS B O 1
ATOM 757 N N . ILE B 1 16 ? -1.652 6.414 3.273 1 97.31 16 ILE B N 1
ATOM 758 C CA . ILE B 1 16 ? -0.286 6.305 2.771 1 97.31 16 ILE B CA 1
ATOM 759 C C . ILE B 1 16 ? 0.7 6.691 3.871 1 97.31 16 ILE B C 1
ATOM 761 O O . ILE B 1 16 ? 0.698 7.832 4.34 1 97.31 16 ILE B O 1
ATOM 765 N N . ILE B 1 17 ? 1.545 5.773 4.27 1 97.25 17 ILE B N 1
ATOM 766 C CA . ILE B 1 17 ? 2.525 6.031 5.316 1 97.25 17 ILE B CA 1
ATOM 767 C C . ILE B 1 17 ? 3.906 6.23 4.695 1 97.25 17 ILE B C 1
ATOM 769 O O . ILE B 1 17 ? 4.367 5.395 3.914 1 97.25 17 ILE B O 1
ATOM 773 N N . VAL B 1 18 ? 4.508 7.332 5.039 1 96.88 18 VAL B N 1
ATOM 774 C CA . VAL B 1 18 ? 5.824 7.684 4.512 1 96.88 18 VAL B CA 1
ATOM 775 C C . VAL B 1 18 ? 6.793 7.93 5.668 1 96.88 18 VAL B C 1
ATOM 777 O O . VAL B 1 18 ? 6.371 8.219 6.789 1 96.88 18 VAL B O 1
ATOM 780 N N . PRO B 1 19 ? 8.07 7.859 5.445 1 95.44 19 PRO B N 1
ATOM 781 C CA . PRO B 1 19 ? 9.047 7.871 6.535 1 95.44 19 PRO B CA 1
ATOM 782 C C . PRO B 1 19 ? 9.25 9.258 7.133 1 95.44 19 PRO B C 1
ATOM 784 O O . PRO B 1 19 ? 9.594 9.383 8.312 1 95.44 19 PRO B O 1
ATOM 787 N N . LYS B 1 20 ? 9.094 10.344 6.277 1 96 20 LYS B N 1
ATOM 788 C CA . LYS B 1 20 ? 9.492 11.672 6.734 1 96 20 LYS B CA 1
ATOM 789 C C . LYS B 1 20 ? 8.414 12.711 6.41 1 96 20 LYS B C 1
ATOM 791 O O . LYS B 1 20 ? 7.609 12.516 5.5 1 96 20 LYS B O 1
ATOM 796 N N . LEU B 1 21 ? 8.516 13.828 7.109 1 97.12 21 LEU B N 1
ATOM 797 C CA . LEU B 1 21 ? 7.531 14.898 6.992 1 97.12 21 LEU B CA 1
ATOM 798 C C . LEU B 1 21 ? 7.578 15.531 5.602 1 97.12 21 LEU B C 1
ATOM 800 O O . LEU B 1 21 ? 6.535 15.82 5.012 1 97.12 21 LEU B O 1
ATOM 804 N N . ASP B 1 22 ? 8.758 15.766 5.066 1 96.5 22 ASP B N 1
ATOM 805 C CA . ASP B 1 22 ? 8.891 16.391 3.754 1 96.5 22 ASP B CA 1
ATOM 806 C C . ASP B 1 22 ? 8.219 15.547 2.672 1 96.5 22 ASP B C 1
ATOM 808 O O . ASP B 1 22 ? 7.539 16.078 1.794 1 96.5 22 ASP B O 1
ATOM 812 N N . LEU B 1 23 ? 8.484 14.289 2.75 1 96.06 23 LEU B N 1
ATOM 813 C CA . LEU B 1 23 ? 7.863 13.383 1.789 1 96.06 23 LEU B CA 1
ATOM 814 C C . LEU B 1 23 ? 6.348 13.383 1.938 1 96.06 23 LEU B C 1
ATOM 816 O O . LEU B 1 23 ? 5.621 13.328 0.941 1 96.06 23 LEU B O 1
ATOM 820 N N . MET B 1 24 ? 5.871 13.406 3.168 1 97.06 24 MET B N 1
ATOM 821 C CA . MET B 1 24 ? 4.434 13.484 3.412 1 97.06 24 MET B CA 1
ATOM 822 C C . MET B 1 24 ? 3.824 14.688 2.699 1 97.06 24 MET B C 1
ATOM 824 O O . MET B 1 24 ? 2.814 14.562 2.006 1 97.06 24 MET B O 1
ATOM 828 N N . GLU B 1 25 ? 4.457 15.828 2.834 1 96.56 25 GLU B N 1
ATOM 829 C CA . GLU B 1 25 ? 3.965 17.047 2.205 1 96.56 25 GLU B CA 1
ATOM 830 C C . GLU B 1 25 ? 3.953 16.922 0.685 1 96.56 25 GLU B C 1
ATOM 832 O O . GLU B 1 25 ? 3.012 17.359 0.026 1 96.56 25 GLU B O 1
ATOM 837 N N . GLN B 1 26 ? 5.004 16.344 0.201 1 95.62 26 GLN B N 1
ATOM 838 C CA . GLN B 1 26 ? 5.117 16.172 -1.243 1 95.62 26 GLN B CA 1
ATOM 839 C C . GLN B 1 26 ? 3.996 15.273 -1.775 1 95.62 26 GLN B C 1
ATOM 841 O O . GLN B 1 26 ? 3.379 15.586 -2.795 1 95.62 26 GLN B O 1
ATOM 846 N N . VAL B 1 27 ? 3.754 14.125 -1.087 1 95.75 27 VAL B N 1
ATOM 847 C CA . VAL B 1 27 ? 2.713 13.195 -1.503 1 95.75 27 VAL B CA 1
ATOM 848 C C . VAL B 1 27 ? 1.347 13.867 -1.412 1 95.75 27 VAL B C 1
ATOM 850 O O . VAL B 1 27 ? 0.542 13.781 -2.342 1 95.75 27 VAL B O 1
ATOM 853 N N . ALA B 1 28 ? 1.101 14.562 -0.329 1 95.31 28 ALA B N 1
ATOM 854 C CA . ALA B 1 28 ? -0.17 15.266 -0.163 1 95.31 28 ALA B CA 1
ATOM 855 C C . ALA B 1 28 ? -0.39 16.266 -1.286 1 95.31 28 ALA B C 1
ATOM 857 O O . ALA B 1 28 ? -1.481 16.344 -1.855 1 95.31 28 ALA B O 1
ATOM 858 N N . HIS B 1 29 ? 0.618 17.016 -1.603 1 94.12 29 HIS B N 1
ATOM 859 C CA . HIS B 1 29 ? 0.524 18.016 -2.658 1 94.12 29 HIS B CA 1
ATOM 860 C C . HIS B 1 29 ? 0.205 17.375 -4.004 1 94.12 29 HIS B C 1
ATOM 862 O O . HIS B 1 29 ? -0.608 17.906 -4.77 1 94.12 29 HIS B O 1
ATOM 868 N N . LEU B 1 30 ? 0.895 16.297 -4.25 1 91.56 30 LEU B N 1
ATOM 869 C CA . LEU B 1 30 ? 0.646 15.562 -5.488 1 91.56 30 LEU B CA 1
ATOM 870 C C . LEU B 1 30 ? -0.814 15.133 -5.582 1 91.56 30 LEU B C 1
ATOM 872 O O . LEU B 1 30 ? -1.454 15.32 -6.621 1 91.56 30 LEU B O 1
ATOM 876 N N . LEU B 1 31 ? -1.33 14.617 -4.52 1 92.06 31 LEU B N 1
ATOM 877 C CA . LEU B 1 31 ? -2.711 14.148 -4.504 1 92.06 31 LEU B CA 1
ATOM 878 C C . LEU B 1 31 ? -3.684 15.312 -4.652 1 92.06 31 LEU B C 1
ATOM 880 O O . LEU B 1 31 ? -4.688 15.203 -5.363 1 92.06 31 LEU B O 1
ATOM 884 N N . GLU B 1 32 ? -3.371 16.359 -4.035 1 89.69 32 GLU B N 1
ATOM 885 C CA . GLU B 1 32 ? -4.195 17.547 -4.164 1 89.69 32 GLU B CA 1
ATOM 886 C C . GLU B 1 32 ? -4.219 18.062 -5.605 1 89.69 32 GLU B C 1
ATOM 888 O O . GLU B 1 32 ? -5.266 18.484 -6.098 1 89.69 32 GLU B O 1
ATOM 893 N N . SER B 1 33 ? -3.121 17.953 -6.227 1 90.56 33 SER B N 1
ATOM 894 C CA . SER B 1 33 ? -3.016 18.438 -7.598 1 90.56 33 SER B CA 1
ATOM 895 C C . SER B 1 33 ? -3.816 17.562 -8.555 1 90.56 33 SER B C 1
ATOM 897 O O . SER B 1 33 ? -4.199 18.016 -9.641 1 90.56 33 SER B O 1
ATOM 899 N N . MET B 1 34 ? -4.027 16.359 -8.141 1 87.88 34 MET B N 1
ATOM 900 C CA . MET B 1 34 ? -4.824 15.445 -8.953 1 87.88 34 MET B CA 1
ATOM 901 C C . MET B 1 34 ? -6.312 15.609 -8.664 1 87.88 34 MET B C 1
ATOM 903 O O . MET B 1 34 ? -7.133 14.836 -9.148 1 87.88 34 MET B O 1
ATOM 907 N N . ALA B 1 35 ? -6.633 16.594 -7.852 1 82.06 35 ALA B N 1
ATOM 908 C CA . ALA B 1 35 ? -8.008 16.969 -7.535 1 82.06 35 ALA B CA 1
ATOM 909 C C . ALA B 1 35 ? -8.672 15.906 -6.656 1 82.06 35 ALA B C 1
ATOM 911 O O . ALA B 1 35 ? -9.867 15.633 -6.805 1 82.06 35 ALA B O 1
ATOM 912 N N . LEU B 1 36 ? -7.816 15.195 -5.992 1 78.38 36 LEU B N 1
ATOM 913 C CA . LEU B 1 36 ? -8.383 14.312 -4.977 1 78.38 36 LEU B CA 1
ATOM 914 C C . LEU B 1 36 ? -8.695 15.086 -3.697 1 78.38 36 LEU B C 1
ATOM 916 O O . LEU B 1 36 ? -7.801 15.703 -3.109 1 78.38 36 LEU B O 1
ATOM 920 N N . PRO B 1 37 ? -9.938 15.141 -3.379 1 72.19 37 PRO B N 1
ATOM 921 C CA . PRO B 1 37 ? -10.305 15.945 -2.213 1 72.19 37 PRO B CA 1
ATOM 922 C C . PRO B 1 37 ? -10.141 15.188 -0.897 1 72.19 37 PRO B C 1
ATOM 924 O O . PRO B 1 37 ? -10.078 13.953 -0.895 1 72.19 37 PRO B O 1
ATOM 927 N N . GLY B 1 38 ? -9.93 16.062 0.191 1 85.5 38 GLY B N 1
ATOM 928 C CA . GLY B 1 38 ? -10.031 15.508 1.528 1 85.5 38 GLY B CA 1
ATOM 929 C C . GLY B 1 38 ? -8.797 14.742 1.949 1 85.5 38 GLY B C 1
ATOM 930 O O . GLY B 1 38 ? -8.891 13.617 2.459 1 85.5 38 GLY B O 1
ATOM 931 N N . ILE B 1 39 ? -7.645 15.383 1.587 1 94.56 39 ILE B N 1
ATOM 932 C CA . ILE B 1 39 ? -6.391 14.773 2.014 1 94.56 39 ILE B CA 1
ATOM 933 C C . ILE B 1 39 ? -6.027 15.266 3.414 1 94.56 39 ILE B C 1
ATOM 935 O O . ILE B 1 39 ? -6.004 16.469 3.668 1 94.56 39 ILE B O 1
ATOM 939 N N . SER B 1 40 ? -5.844 14.406 4.309 1 97.81 40 SER B N 1
ATOM 940 C CA . SER B 1 40 ? -5.434 14.742 5.668 1 97.81 40 SER B CA 1
ATOM 941 C C . SER B 1 40 ? -3.965 14.406 5.902 1 97.81 40 SER B C 1
ATOM 943 O O . SER B 1 40 ? -3.547 13.258 5.727 1 97.81 40 SER B O 1
ATOM 945 N N . LYS B 1 41 ? -3.258 15.414 6.223 1 98.06 41 LYS B N 1
ATOM 946 C CA . LYS B 1 41 ? -1.853 15.234 6.574 1 98.06 41 LYS B CA 1
ATOM 947 C C . LYS B 1 41 ? -1.698 14.867 8.047 1 98.06 41 LYS B C 1
ATOM 949 O O . LYS B 1 41 ? -2.301 15.5 8.922 1 98.06 41 LYS B O 1
ATOM 954 N N . VAL B 1 42 ? -0.958 13.812 8.312 1 98.5 42 VAL B N 1
ATOM 955 C CA . VAL B 1 42 ? -0.779 13.328 9.68 1 98.5 42 VAL B CA 1
ATOM 956 C C . VAL B 1 42 ? 0.709 13.266 10.008 1 98.5 42 VAL B C 1
ATOM 958 O O . VAL B 1 42 ? 1.411 12.344 9.586 1 98.5 42 VAL B O 1
ATOM 961 N N . GLY B 1 43 ? 1.178 14.125 10.797 1 97.94 43 GLY B N 1
ATOM 962 C CA . GLY B 1 43 ? 2.562 14.266 11.219 1 97.94 43 GLY B CA 1
ATOM 963 C C . GLY B 1 43 ? 2.762 15.344 12.266 1 97.94 43 GLY B C 1
ATOM 964 O O . GLY B 1 43 ? 1.808 16.016 12.664 1 97.94 43 GLY B O 1
ATOM 965 N N . THR B 1 44 ? 4.031 15.375 12.773 1 96.62 44 THR B N 1
ATOM 966 C CA . THR B 1 44 ? 4.359 16.422 13.734 1 96.62 44 THR B CA 1
ATOM 967 C C . THR B 1 44 ? 3.979 17.797 13.195 1 96.62 44 THR B C 1
ATOM 969 O O . THR B 1 44 ? 4.305 18.125 12.055 1 96.62 44 THR B O 1
ATOM 972 N N . GLY B 1 45 ? 3.223 18.469 13.93 1 96.25 45 GLY B N 1
ATOM 973 C CA . GLY B 1 45 ? 2.861 19.828 13.547 1 96.25 45 GLY B CA 1
ATOM 974 C C . GLY B 1 45 ? 1.562 19.891 12.773 1 96.25 45 GLY B C 1
ATOM 975 O O . GLY B 1 45 ? 1.097 20.984 12.438 1 96.25 45 GLY B O 1
ATOM 976 N N . TYR B 1 46 ? 0.982 18.797 12.516 1 96.81 46 TYR B N 1
ATOM 977 C CA . TYR B 1 46 ? -0.27 18.766 11.773 1 96.81 46 TYR B CA 1
ATOM 978 C C . TYR B 1 46 ? -1.403 18.203 12.625 1 96.81 46 TYR B C 1
ATOM 980 O O . TYR B 1 46 ? -1.198 17.281 13.414 1 96.81 46 TYR B O 1
ATOM 988 N N . THR B 1 47 ? -2.529 18.781 12.477 1 96.31 47 THR B N 1
ATOM 989 C CA . THR B 1 47 ? -3.744 18.234 13.062 1 96.31 47 THR B CA 1
ATOM 990 C C . THR B 1 47 ? -4.574 17.5 12.016 1 96.31 47 THR B C 1
ATOM 992 O O . THR B 1 47 ? -5.148 18.125 11.125 1 96.31 47 THR B O 1
ATOM 995 N N . PRO B 1 48 ? -4.723 16.219 12.188 1 96.62 48 PRO B N 1
ATOM 996 C CA . PRO B 1 48 ? -5.406 15.445 11.148 1 96.62 48 PRO B CA 1
ATOM 997 C C . PRO B 1 48 ? -6.902 15.75 11.07 1 96.62 48 PRO B C 1
ATOM 999 O O . PRO B 1 48 ? -7.543 15.961 12.102 1 96.62 48 PRO B O 1
ATOM 1002 N N . ASP B 1 49 ? -7.395 15.898 9.898 1 96.38 49 ASP B N 1
ATOM 1003 C CA . ASP B 1 49 ? -8.836 15.844 9.664 1 96.38 49 ASP B CA 1
ATOM 1004 C C . ASP B 1 49 ? -9.328 14.398 9.617 1 96.38 49 ASP B C 1
ATOM 1006 O O . ASP B 1 49 ? -9.172 13.719 8.609 1 96.38 49 ASP B O 1
ATOM 1010 N N . MET B 1 50 ? -10 13.977 10.672 1 95.25 50 MET B N 1
ATOM 1011 C CA . MET B 1 50 ? -10.352 12.562 10.82 1 95.25 50 MET B CA 1
ATOM 1012 C C . MET B 1 50 ? -11.547 12.203 9.953 1 95.25 50 MET B C 1
ATOM 1014 O O . MET B 1 50 ? -11.891 11.031 9.812 1 95.25 50 MET B O 1
ATOM 1018 N N . ASP B 1 51 ? -12.117 13.18 9.297 1 93.44 51 ASP B N 1
ATOM 1019 C CA . ASP B 1 51 ? -13.234 12.945 8.391 1 93.44 51 ASP B CA 1
ATOM 1020 C C . ASP B 1 51 ? -12.742 12.742 6.957 1 93.44 51 ASP B C 1
ATOM 1022 O O . ASP B 1 51 ? -13.531 12.406 6.066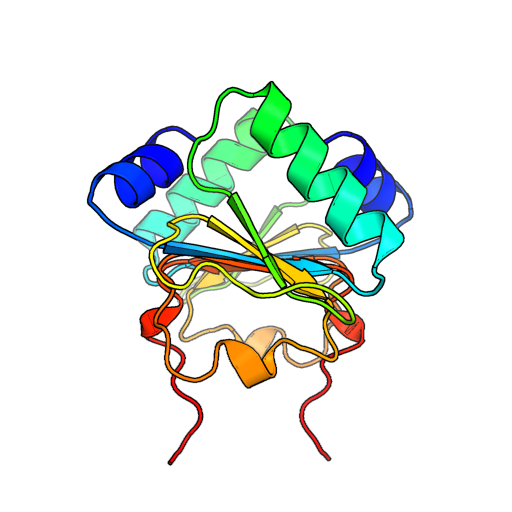 1 93.44 51 ASP B O 1
ATOM 1026 N N . ALA B 1 52 ? -11.453 12.852 6.816 1 94.56 52 ALA B N 1
ATOM 1027 C CA . ALA B 1 52 ? -10.906 12.727 5.469 1 94.56 52 ALA B CA 1
ATOM 1028 C C . ALA B 1 52 ? -11.008 11.281 4.973 1 94.56 52 ALA B C 1
ATOM 1030 O O . ALA B 1 52 ? -11.195 10.359 5.77 1 94.56 52 ALA B O 1
ATOM 1031 N N . ARG B 1 53 ? -10.906 11.25 3.668 1 92.81 53 ARG B N 1
ATOM 1032 C CA . ARG B 1 53 ? -10.938 9.922 3.061 1 92.81 53 ARG B CA 1
ATOM 1033 C C . ARG B 1 53 ? -9.531 9.43 2.736 1 92.81 53 ARG B C 1
ATOM 1035 O O . ARG B 1 53 ? -9.305 8.227 2.6 1 92.81 53 ARG B O 1
ATOM 1042 N N . ILE B 1 54 ? -8.656 10.32 2.57 1 95.75 54 ILE B N 1
ATOM 1043 C CA . ILE B 1 54 ? -7.27 9.992 2.252 1 95.75 54 ILE B CA 1
ATOM 1044 C C . ILE B 1 54 ? -6.34 10.594 3.301 1 95.75 54 ILE B C 1
ATOM 1046 O O . ILE B 1 54 ? -6.402 11.797 3.58 1 95.75 54 ILE B O 1
ATOM 1050 N N . PHE B 1 55 ? -5.531 9.734 3.846 1 97.44 55 PHE B N 1
ATOM 1051 C CA . PHE B 1 55 ? -4.555 10.148 4.848 1 97.44 55 PHE B CA 1
ATOM 1052 C C . PHE B 1 55 ? -3.133 9.938 4.34 1 97.44 55 PHE B C 1
ATOM 1054 O O . PHE B 1 55 ? -2.822 8.891 3.766 1 97.44 55 PHE B O 1
ATOM 1061 N N . VAL B 1 56 ? -2.383 10.891 4.445 1 98.25 56 VAL B N 1
ATOM 1062 C CA . VAL B 1 56 ? -0.94 10.781 4.254 1 98.25 56 VAL B CA 1
ATOM 1063 C C . VAL B 1 56 ? -0.224 11 5.582 1 98.25 56 VAL B C 1
ATOM 1065 O O . VAL B 1 56 ? -0.309 12.078 6.172 1 98.25 56 VAL B O 1
ATOM 1068 N N . CYS B 1 57 ? 0.49 9.969 5.984 1 98.5 57 CYS B N 1
ATOM 1069 C CA . CYS B 1 57 ? 0.913 9.891 7.379 1 98.5 57 CYS B CA 1
ATOM 1070 C C . CYS B 1 57 ? 2.4 9.578 7.48 1 98.5 57 CYS B C 1
ATOM 1072 O O . CYS B 1 57 ? 2.902 8.703 6.777 1 98.5 57 CYS B O 1
ATOM 1074 N N . VAL B 1 58 ? 3.041 10.398 8.359 1 97.38 58 VAL B N 1
ATOM 1075 C CA . VAL B 1 58 ? 4.41 10.016 8.695 1 97.38 58 VAL B CA 1
ATOM 1076 C C . VAL B 1 58 ? 4.398 8.781 9.594 1 97.38 58 VAL B C 1
ATOM 1078 O O . VAL B 1 58 ? 3.561 8.672 10.492 1 97.38 58 VAL B O 1
ATOM 1081 N N . ARG B 1 59 ? 5.367 7.977 9.359 1 96.12 59 ARG B N 1
ATOM 1082 C CA . ARG B 1 59 ? 5.441 6.68 10.016 1 96.12 59 ARG B CA 1
ATOM 1083 C C . ARG B 1 59 ? 5.312 6.824 11.531 1 96.12 59 ARG B C 1
ATOM 1085 O O . ARG B 1 59 ? 4.512 6.1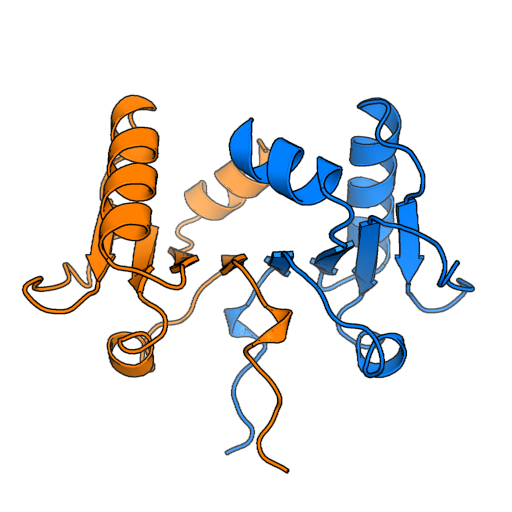25 12.156 1 96.12 59 ARG B O 1
ATOM 1092 N N . ASN B 1 60 ? 6.047 7.672 12.172 1 95.06 60 ASN B N 1
ATOM 1093 C CA . ASN B 1 60 ? 6.09 7.793 13.625 1 95.06 60 ASN B CA 1
ATOM 1094 C C . ASN B 1 60 ? 4.797 8.383 14.18 1 95.06 60 ASN B C 1
ATOM 1096 O O . ASN B 1 60 ? 4.609 8.445 15.391 1 95.06 60 ASN B O 1
ATOM 1100 N N . SER B 1 61 ? 3.857 8.773 13.344 1 96.94 61 SER B N 1
ATOM 1101 C CA . SER B 1 61 ? 2.594 9.359 13.781 1 96.94 61 SER B CA 1
ATOM 1102 C C . SER B 1 61 ? 1.419 8.445 13.445 1 96.94 61 SER B C 1
ATOM 1104 O O . SER B 1 61 ? 0.262 8.797 13.672 1 96.94 61 SER B O 1
ATOM 1106 N N . ALA B 1 62 ? 1.662 7.301 12.922 1 95.38 62 ALA B N 1
ATOM 1107 C CA . ALA B 1 62 ? 0.63 6.371 12.461 1 95.38 62 ALA B CA 1
ATOM 1108 C C . ALA B 1 62 ? -0.302 5.984 13.609 1 95.38 62 ALA B C 1
ATOM 1110 O O . ALA B 1 62 ? -1.479 5.691 13.383 1 95.38 62 ALA B O 1
ATOM 1111 N N . TRP B 1 63 ? 0.226 6.008 14.805 1 94.69 63 TRP B N 1
ATOM 1112 C CA . TRP B 1 63 ? -0.584 5.656 15.961 1 94.69 63 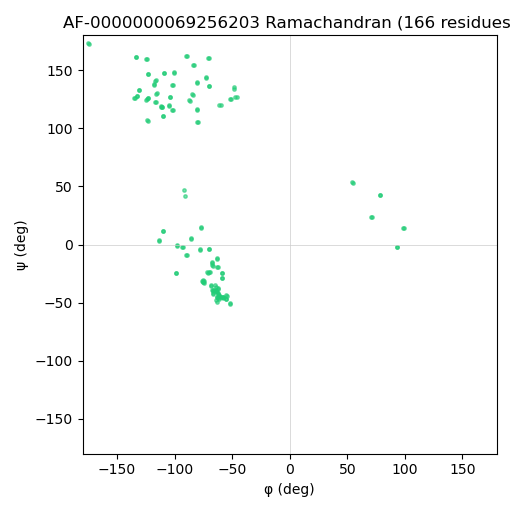TRP B CA 1
ATOM 1113 C C . TRP B 1 63 ? -1.797 6.574 16.078 1 94.69 63 TRP B C 1
ATOM 1115 O O . TRP B 1 63 ? -2.822 6.191 16.641 1 94.69 63 TRP B O 1
ATOM 1125 N N . ARG B 1 64 ? -1.732 7.73 15.539 1 96.75 64 ARG B N 1
ATOM 1126 C CA . ARG B 1 64 ? -2.828 8.695 15.602 1 96.75 64 ARG B CA 1
ATOM 1127 C C . ARG B 1 64 ? -4.027 8.211 14.797 1 96.75 64 ARG B C 1
ATOM 1129 O O . ARG B 1 64 ? -5.145 8.703 14.977 1 96.75 64 ARG B O 1
ATOM 1136 N N . LEU B 1 65 ? -3.783 7.254 13.977 1 96.31 65 LEU B N 1
ATOM 1137 C CA . LEU B 1 65 ? -4.828 6.746 13.094 1 96.31 65 LEU B CA 1
ATOM 1138 C C . LEU B 1 65 ? -5.262 5.344 13.516 1 96.31 65 LEU B C 1
ATOM 1140 O O . LEU B 1 65 ? -5.996 4.676 12.789 1 96.31 65 LEU B O 1
ATOM 1144 N N . ALA B 1 66 ? -4.879 4.887 14.648 1 92.62 66 ALA B N 1
ATOM 1145 C CA . ALA B 1 66 ? -5.047 3.514 15.117 1 92.62 66 ALA B CA 1
ATOM 1146 C C . ALA B 1 66 ? -6.523 3.156 15.242 1 92.62 66 ALA B C 1
ATOM 1148 O O . ALA B 1 66 ? -6.891 1.978 15.211 1 92.62 66 ALA B O 1
ATOM 1149 N N . HIS B 1 67 ? -7.383 4.129 15.312 1 92.56 67 HIS B N 1
ATOM 1150 C CA . HIS B 1 67 ? -8.797 3.861 15.531 1 92.56 67 HIS B CA 1
ATOM 1151 C C . HIS B 1 67 ? -9.57 3.869 14.219 1 92.56 67 HIS B C 1
ATOM 1153 O O . HIS B 1 67 ? -10.781 3.629 14.203 1 92.56 67 HIS B O 1
ATOM 1159 N N . LEU B 1 68 ? -8.906 4.113 13.18 1 93.44 68 LEU B N 1
ATOM 1160 C CA . LEU B 1 68 ? -9.547 4.156 11.875 1 93.44 68 LEU B CA 1
ATOM 1161 C C . LEU B 1 68 ? -9.312 2.861 11.102 1 93.44 68 LEU B C 1
ATOM 1163 O O . LEU B 1 68 ? -8.258 2.236 11.25 1 93.44 68 LEU B O 1
ATOM 1167 N N . ASP B 1 69 ? -10.344 2.545 10.305 1 91.81 69 ASP B N 1
ATOM 1168 C CA . ASP B 1 69 ? -10.211 1.437 9.359 1 91.81 69 ASP B CA 1
ATOM 1169 C C . ASP B 1 69 ? -9.945 1.945 7.949 1 91.81 69 ASP B C 1
ATOM 1171 O O . ASP B 1 69 ? -10.586 2.893 7.488 1 91.81 69 ASP B O 1
ATOM 1175 N N . PHE B 1 70 ? -9.008 1.229 7.316 1 93.88 70 PHE B N 1
ATOM 1176 C CA . PHE B 1 70 ? -8.672 1.655 5.965 1 93.88 70 PHE B CA 1
ATOM 1177 C C . PHE B 1 70 ? -8.992 0.56 4.957 1 93.88 70 PHE B C 1
ATOM 1179 O O . PHE B 1 70 ? -8.773 -0.623 5.227 1 93.88 70 PHE B O 1
ATOM 1186 N N . ASP B 1 71 ? -9.531 0.963 3.916 1 92.88 71 ASP B N 1
ATOM 1187 C CA . ASP B 1 71 ? -9.742 0.042 2.803 1 92.88 71 ASP B CA 1
ATOM 1188 C C . ASP B 1 71 ? -8.43 -0.228 2.062 1 92.88 71 ASP B C 1
ATOM 1190 O O . ASP B 1 71 ? -8.219 -1.329 1.552 1 92.88 71 ASP B O 1
ATOM 1194 N N . LEU B 1 72 ? -7.578 0.786 2.035 1 94.62 72 LEU B N 1
ATOM 1195 C CA . LEU B 1 72 ? -6.289 0.72 1.354 1 94.62 72 LEU B CA 1
ATOM 1196 C C . LEU B 1 72 ? -5.18 1.301 2.229 1 94.62 72 LEU B C 1
ATOM 1198 O O . LEU B 1 72 ? -5.316 2.408 2.754 1 94.62 72 LEU B O 1
ATOM 1202 N N . LEU B 1 73 ? -4.129 0.534 2.441 1 95.5 73 LEU B N 1
ATOM 1203 C CA . LEU B 1 73 ? -2.955 0.981 3.184 1 95.5 73 LEU B CA 1
ATOM 1204 C C . LEU B 1 73 ? -1.688 0.816 2.352 1 95.5 73 LEU B C 1
ATOM 1206 O O . LEU B 1 73 ? -1.442 -0.256 1.795 1 95.5 73 LEU B O 1
ATOM 1210 N N . VAL B 1 74 ? -0.978 1.861 2.188 1 96.19 74 VAL B N 1
ATOM 1211 C CA . VAL B 1 74 ? 0.281 1.854 1.451 1 96.19 74 VAL B CA 1
ATOM 1212 C C . VAL B 1 74 ? 1.431 2.217 2.389 1 96.19 74 VAL B C 1
ATOM 1214 O O . VAL B 1 74 ? 1.405 3.266 3.035 1 96.19 74 VAL B O 1
ATOM 1217 N N . LEU B 1 75 ? 2.418 1.374 2.504 1 95.56 75 LEU B N 1
ATOM 1218 C CA . LEU B 1 75 ? 3.594 1.621 3.328 1 95.56 75 LEU B CA 1
ATOM 1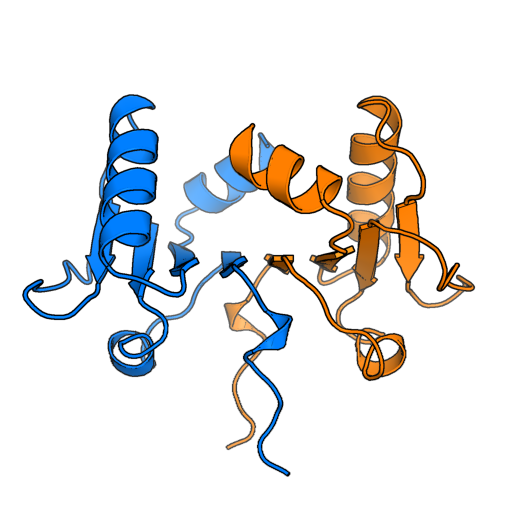219 C C . LEU B 1 75 ? 4.828 1.855 2.463 1 95.56 75 LEU B C 1
ATOM 1221 O O . LEU B 1 75 ? 5.297 0.939 1.783 1 95.56 75 LEU B O 1
ATOM 1225 N N . ASP B 1 76 ? 5.223 3.064 2.514 1 93.88 76 ASP B N 1
ATOM 1226 C CA . ASP B 1 76 ? 6.488 3.385 1.86 1 93.88 76 ASP B CA 1
ATOM 1227 C C . ASP B 1 76 ? 7.672 3.004 2.746 1 93.88 76 ASP B C 1
ATOM 1229 O O . ASP B 1 76 ? 7.617 3.162 3.967 1 93.88 76 ASP B O 1
ATOM 1233 N N . GLU B 1 77 ? 8.734 2.436 2.072 1 92.38 77 GLU B N 1
ATOM 1234 C CA . GLU B 1 77 ? 9.898 1.895 2.764 1 92.38 77 GLU B CA 1
ATOM 1235 C C . GLU B 1 77 ? 9.492 0.869 3.818 1 92.38 77 GLU B C 1
ATOM 1237 O O . GLU B 1 77 ? 9.914 0.956 4.973 1 92.38 77 GLU B O 1
ATOM 1242 N N . ALA B 1 78 ? 8.758 -0.091 3.453 1 91.88 78 ALA B N 1
ATOM 1243 C CA . ALA B 1 78 ? 8.125 -1.049 4.355 1 91.88 78 ALA B CA 1
ATOM 1244 C C . ALA B 1 78 ? 9.164 -1.927 5.043 1 91.88 78 ALA B C 1
ATOM 1246 O O . ALA B 1 78 ? 8.883 -2.537 6.078 1 91.88 78 ALA B O 1
ATOM 1247 N N . HIS B 1 79 ? 10.312 -1.982 4.535 1 87 79 HIS B N 1
ATOM 1248 C CA . HIS B 1 79 ? 11.359 -2.805 5.133 1 87 79 HIS B CA 1
ATOM 1249 C C . HIS B 1 79 ? 11.711 -2.318 6.535 1 87 79 HIS B C 1
ATOM 1251 O O . HIS B 1 79 ? 12.328 -3.051 7.312 1 87 79 HIS B O 1
ATOM 1257 N N . HIS B 1 80 ? 11.266 -1.214 6.875 1 81.75 80 HIS B N 1
ATOM 1258 C CA . HIS B 1 80 ? 11.539 -0.664 8.203 1 81.75 80 HIS B CA 1
ATOM 1259 C C . HIS B 1 80 ? 10.469 -1.084 9.203 1 81.75 80 HIS B C 1
ATOM 1261 O O . HIS B 1 80 ? 10.617 -0.854 10.406 1 81.75 80 HIS B O 1
ATOM 1267 N N . TYR B 1 81 ? 9.344 -1.708 8.805 1 74.5 81 TYR B N 1
ATOM 1268 C CA . TYR B 1 81 ? 8.242 -2.08 9.688 1 74.5 81 TYR B CA 1
ATOM 1269 C C . TYR B 1 81 ? 8.422 -3.496 10.219 1 74.5 81 TYR B C 1
ATOM 1271 O O . TYR B 1 81 ? 7.828 -4.445 9.703 1 74.5 81 TYR B O 1
ATOM 1279 N N . GLU B 1 82 ? 9.531 -3.93 10.695 1 61.44 82 GLU B N 1
ATOM 1280 C CA . GLU B 1 82 ? 9.805 -5.254 11.242 1 61.44 82 GLU B CA 1
ATOM 1281 C C . GLU B 1 82 ? 8.93 -5.543 12.461 1 61.44 82 GLU B C 1
ATOM 1283 O O . GLU B 1 82 ? 8.719 -4.672 13.305 1 61.44 82 GLU B O 1
ATOM 1288 N N . PRO B 1 83 ? 8.07 -6.66 12.359 1 56.31 83 PRO B N 1
ATOM 1289 C CA . PRO B 1 83 ? 7.383 -7.02 13.602 1 56.31 83 PRO B CA 1
ATOM 1290 C C . PRO B 1 83 ? 8.336 -7.105 14.797 1 56.31 83 PRO B C 1
ATOM 1292 O O . PRO B 1 83 ? 9.516 -7.398 14.625 1 56.31 83 PRO B O 1
ATOM 1295 N N . PRO B 1 84 ? 7.789 -6.457 15.938 1 46.81 84 PRO B N 1
ATOM 1296 C CA . PRO B 1 84 ? 8.672 -6.625 17.094 1 46.81 84 PRO B CA 1
ATOM 1297 C C . PRO B 1 84 ? 9.141 -8.07 17.281 1 46.81 84 PRO B C 1
ATOM 1299 O O . PRO B 1 84 ? 8.406 -9 16.938 1 46.81 84 PRO B O 1
ATOM 1302 N N . GLU B 1 85 ? 10.469 -8.25 17.375 1 41.53 85 GLU B N 1
ATOM 1303 C CA . GLU B 1 85 ? 10.984 -9.547 17.797 1 41.53 85 GLU B CA 1
ATOM 1304 C C . GLU B 1 85 ? 10.242 -10.047 19.047 1 41.53 85 GLU B C 1
ATOM 1306 O O . GLU B 1 85 ? 9.797 -9.258 19.875 1 41.53 85 GLU B O 1
#

Foldseek 3Di:
DVVVVVVLVVVFAEEEEDADDVVLVVVQVVCVVVVNPFEFEFDVPGDGDLPGRYYYYYPVRCVVCVPDDGPYYHYDPCVVVDPDD/DVVVVVVLVVVFAEEEEDADQVVLVVVQVVCVVVVNPFEFEFDVPGDGDLPGRYYYYYPVRCVVCVPDDGPYYHYDPCVVVDPDD

pLDDT: mean 86.43, std 16.48, range [37.62, 98.56]

Organism: Polarella glacialis (NCBI:txid89957)

Solvent-accessible surface area (backbone atoms only — not comparable to full-atom values): 9301 Å² total; per-r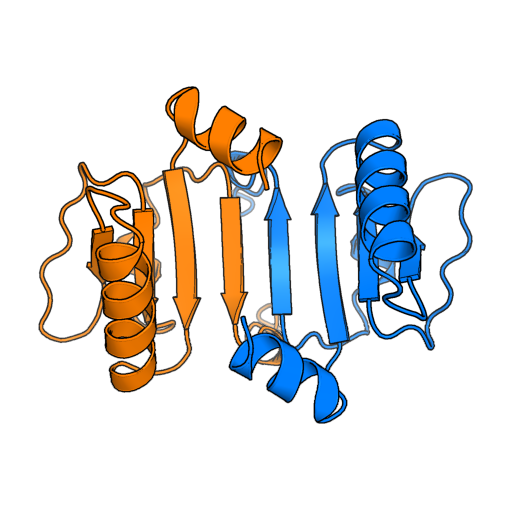esidue (Å²): 108,64,63,61,47,45,48,45,63,72,70,36,27,36,37,38,31,26,82,40,67,69,57,29,51,50,52,50,49,53,42,47,72,70,68,48,74,49,71,17,52,32,37,95,94,46,78,60,51,88,84,39,41,30,36,32,23,17,50,95,42,46,73,79,48,66,88,59,68,28,36,31,36,35,32,48,55,35,55,75,68,65,73,82,127,107,63,63,59,46,46,47,44,62,73,70,35,25,35,37,39,33,27,79,40,67,70,58,29,52,51,53,49,50,53,43,46,73,69,69,49,76,49,70,17,51,32,36,94,93,46,77,59,49,86,82,38,40,31,34,30,23,16,52,94,41,47,72,80,48,69,87,60,69,28,37,31,35,35,31,49,55,33,57,74,69,63,74,83,128